Protein AF-A0A1G3BIH7-F1 (afdb_monomer)

Sequence (95 aa):
MDRVQQGVRQRLEKWLKNTPYRFNPDTSTVDTIIKGLALRKLKYGEEYCPCRVVNNEDKGKNKGIICPCIYHEEEIAQGGICFCGLFVGTNYKPE

Secondary structure (DSSP, 8-state):
-HHHHHHHHHHHHHHHTTSS-EE-S-HHHHHHHHHHHHHHHHHHSS-B-TTS---SS-GGGGGGGBSSPTTHHHHHHHHSB-TTSSEE-TT----

Solvent-accessible surface area (backbone atoms only — not comparable to full-atom values): 5343 Å² total; per-residue (Å²): 112,67,70,48,29,52,49,52,48,52,52,49,55,60,53,36,77,80,48,82,44,41,69,32,86,54,56,67,53,32,52,54,48,40,48,37,22,32,52,30,24,75,74,72,73,42,42,32,40,70,88,53,88,76,53,86,90,44,66,78,77,37,64,57,38,32,63,87,31,74,58,40,63,60,34,18,73,76,68,10,33,18,90,76,46,43,38,23,34,83,77,46,73,86,131

Mean predicted aligned error: 2.4 Å

Radius of gyration: 13.02 Å; Cα contacts (8 Å, |Δi|>4): 119; chains: 1; bounding box: 32×23×35 Å

pLDDT: mean 96.81, std 3.74, range [70.38, 98.75]

Nearest PDB structures (foldseek):
  7pwe-assembly1_B  TM=8.987E-01  e=2.524E-07  Desulfotalea psychrophila LSv54
  4tpu-assembly1_A  TM=8.787E-01  e=3.243E-06  Methanosarcina acetivorans C2A
  2pu9-assembly1_A  TM=8.118E-01  e=1.347E-04  Synechocystis sp.
  2pvg-assembly1_A  TM=8.342E-01  e=1.902E-04  Synechocystis sp.
  7c3f-assembly2_D  TM=8.319E-01  e=3.303E-04  Arabidopsis thaliana

Structure (mmCIF, N/CA/C/O backbone):
data_AF-A0A1G3BIH7-F1
#
_entry.id   AF-A0A1G3BIH7-F1
#
loop_
_atom_site.group_PDB
_atom_site.id
_atom_site.type_symbol
_atom_site.label_atom_id
_atom_site.label_alt_id
_atom_site.label_comp_id
_atom_site.label_asym_id
_atom_site.label_entity_id
_atom_site.label_seq_id
_atom_site.pdbx_PDB_ins_code
_atom_site.Cartn_x
_atom_site.Cartn_y
_atom_site.Cartn_z
_atom_site.occupancy
_atom_site.B_iso_or_equiv
_atom_site.auth_seq_id
_atom_site.auth_comp_id
_atom_site.auth_asym_id
_atom_site.auth_atom_id
_atom_site.pdbx_PDB_model_nu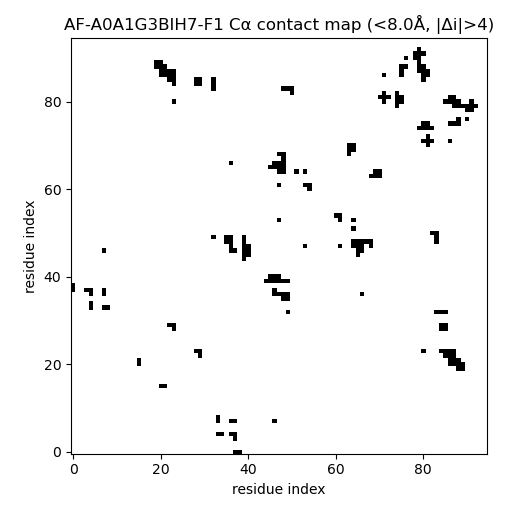m
ATOM 1 N N . MET A 1 1 ? 15.721 7.414 2.725 1.00 87.38 1 MET A N 1
ATOM 2 C CA . MET A 1 1 ? 14.640 6.414 2.854 1.00 87.38 1 MET A CA 1
ATOM 3 C C . MET A 1 1 ? 13.454 7.005 3.606 1.00 87.38 1 MET A C 1
ATOM 5 O O . MET A 1 1 ? 12.369 7.063 3.045 1.00 87.38 1 MET A O 1
ATOM 9 N N . ASP A 1 2 ? 13.669 7.527 4.811 1.00 93.00 2 ASP A N 1
ATOM 10 C CA . ASP A 1 2 ? 12.592 7.958 5.721 1.00 93.00 2 ASP A CA 1
ATOM 11 C C . ASP A 1 2 ? 11.678 9.040 5.135 1.00 93.00 2 ASP A C 1
ATOM 13 O O . ASP A 1 2 ? 10.459 8.922 5.199 1.00 93.00 2 ASP A O 1
ATOM 17 N N . ARG A 1 3 ? 12.246 10.028 4.425 1.00 96.44 3 ARG A N 1
ATOM 18 C CA . ARG A 1 3 ? 11.458 11.045 3.699 1.00 96.44 3 ARG A CA 1
ATOM 19 C C . ARG A 1 3 ? 10.498 10.444 2.667 1.00 96.44 3 ARG A C 1
ATOM 21 O O . ARG A 1 3 ? 9.410 10.968 2.463 1.00 96.44 3 ARG A O 1
ATOM 28 N N . VAL A 1 4 ? 10.889 9.348 2.012 1.00 97.94 4 VAL A N 1
ATOM 29 C CA . VAL A 1 4 ? 10.042 8.682 1.011 1.00 97.94 4 VAL A CA 1
ATOM 30 C C . VAL A 1 4 ? 8.898 7.952 1.699 1.00 97.94 4 VAL A C 1
ATOM 32 O O . VAL A 1 4 ? 7.764 8.074 1.254 1.00 97.94 4 VAL A O 1
ATOM 35 N N . GLN A 1 5 ? 9.170 7.257 2.806 1.00 98.31 5 GLN A N 1
ATOM 36 C CA . GLN A 1 5 ? 8.126 6.608 3.605 1.00 98.31 5 GLN A CA 1
ATOM 37 C C . GLN A 1 5 ? 7.118 7.627 4.140 1.00 98.31 5 GLN A C 1
ATOM 39 O O . GLN A 1 5 ? 5.914 7.430 3.995 1.00 98.31 5 GLN A O 1
ATOM 44 N N . GLN A 1 6 ? 7.601 8.751 4.678 1.00 98.31 6 GLN A N 1
ATOM 45 C CA . GLN A 1 6 ? 6.742 9.838 5.138 1.00 98.31 6 GLN A CA 1
ATOM 46 C C . GLN A 1 6 ? 5.883 10.398 3.996 1.00 98.31 6 GLN A C 1
ATOM 48 O O . GLN A 1 6 ? 4.683 10.593 4.173 1.00 98.31 6 GLN A O 1
ATOM 53 N N . GLY A 1 7 ? 6.465 10.593 2.808 1.00 98.56 7 GLY A N 1
ATOM 54 C CA . GLY A 1 7 ? 5.728 11.042 1.626 1.00 98.56 7 GLY A CA 1
ATOM 55 C C . GLY A 1 7 ? 4.649 10.052 1.168 1.00 98.56 7 GLY A C 1
ATOM 56 O O . GLY A 1 7 ? 3.533 10.468 0.861 1.00 98.56 7 GLY A O 1
ATOM 57 N N . VAL A 1 8 ? 4.950 8.747 1.167 1.00 98.56 8 VAL A N 1
ATOM 58 C CA . VAL A 1 8 ? 3.968 7.684 0.876 1.00 98.56 8 VAL A CA 1
ATOM 59 C C . VAL A 1 8 ? 2.826 7.735 1.890 1.00 98.56 8 VAL A C 1
ATOM 61 O O . VAL A 1 8 ? 1.660 7.787 1.499 1.00 98.56 8 VAL A O 1
ATOM 64 N N . ARG A 1 9 ? 3.156 7.774 3.187 1.00 98.62 9 ARG A N 1
ATOM 65 C CA . ARG A 1 9 ? 2.178 7.833 4.278 1.00 98.62 9 ARG A CA 1
ATOM 66 C C . ARG A 1 9 ? 1.248 9.037 4.130 1.00 98.62 9 ARG A C 1
ATOM 68 O O . ARG A 1 9 ? 0.039 8.852 4.075 1.00 98.62 9 ARG A O 1
ATOM 75 N N . GLN A 1 10 ? 1.794 10.241 3.964 1.00 98.50 10 GLN A N 1
ATOM 76 C CA . GLN A 1 10 ? 1.011 11.476 3.816 1.00 98.50 10 GLN A CA 1
ATOM 77 C C . GLN A 1 10 ? 0.103 11.464 2.580 1.00 98.50 10 GLN A C 1
ATOM 79 O O . GLN A 1 10 ? -1.043 11.918 2.640 1.00 98.50 10 GLN A O 1
ATOM 84 N N . ARG A 1 11 ? 0.593 10.941 1.446 1.00 98.31 11 ARG A N 1
ATOM 85 C CA . ARG A 1 11 ? -0.219 10.791 0.231 1.00 98.31 11 ARG A CA 1
ATOM 86 C C . ARG A 1 11 ? -1.415 9.880 0.494 1.00 98.31 11 ARG A C 1
ATOM 88 O O . ARG A 1 11 ? -2.536 10.233 0.129 1.00 98.31 11 ARG A O 1
ATOM 95 N N . LEU A 1 12 ? -1.174 8.734 1.127 1.00 98.56 12 LEU A N 1
ATOM 96 C CA . LEU A 1 12 ? -2.218 7.769 1.450 1.00 98.56 12 LEU A CA 1
ATOM 97 C C . LEU A 1 12 ? -3.197 8.307 2.494 1.00 98.56 12 LEU A C 1
ATOM 99 O O . LEU A 1 12 ? -4.395 8.166 2.302 1.00 98.56 12 LEU A O 1
ATOM 103 N N . GLU A 1 13 ? -2.732 9.007 3.527 1.00 98.50 13 GLU A N 1
ATOM 104 C CA . GLU A 1 13 ? -3.599 9.700 4.491 1.00 98.50 13 GLU A CA 1
ATOM 105 C C . GLU A 1 13 ? -4.514 10.714 3.800 1.00 98.50 13 GLU A C 1
ATOM 107 O O . GLU A 1 13 ? -5.704 10.790 4.099 1.00 98.50 13 GLU A O 1
ATOM 112 N N . LYS A 1 14 ? -3.982 11.486 2.843 1.00 98.50 14 LYS A N 1
ATOM 113 C CA . LYS A 1 14 ? -4.782 12.435 2.061 1.00 98.50 14 LYS A CA 1
ATOM 114 C C . LYS A 1 14 ? -5.823 11.729 1.194 1.00 98.50 14 LYS A C 1
ATOM 116 O O . LYS A 1 14 ? -6.939 12.229 1.082 1.00 98.50 14 LYS A O 1
ATOM 121 N N . TRP A 1 15 ? -5.461 10.603 0.582 1.00 98.19 15 TRP 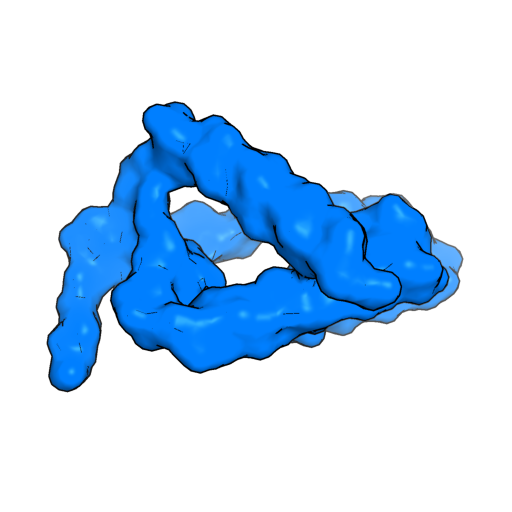A N 1
ATOM 122 C CA . TRP A 1 15 ? -6.400 9.786 -0.181 1.00 98.19 15 TRP A CA 1
ATOM 123 C C . TRP A 1 15 ? -7.504 9.232 0.730 1.00 98.19 15 TRP A C 1
ATOM 125 O O . TRP A 1 15 ? -8.677 9.457 0.446 1.00 98.19 15 TRP A O 1
ATOM 135 N N . LEU A 1 16 ? -7.139 8.652 1.881 1.00 98.38 16 LEU A N 1
ATOM 136 C CA . LEU A 1 16 ? -8.066 8.043 2.839 1.00 98.38 16 LEU A CA 1
ATOM 137 C C . LEU A 1 16 ? -9.161 9.001 3.325 1.00 98.38 16 LEU A C 1
ATOM 139 O O . LEU A 1 16 ? -10.300 8.574 3.491 1.00 98.38 16 LEU A O 1
ATOM 143 N N . LYS A 1 17 ? -8.858 10.299 3.481 1.00 98.06 17 LYS A N 1
ATOM 144 C CA . LYS A 1 17 ? -9.835 11.333 3.889 1.00 98.06 17 LYS A CA 1
ATOM 145 C C . LYS A 1 17 ? -11.092 11.401 3.015 1.00 98.06 17 LYS A C 1
ATOM 147 O O . LYS A 1 17 ? -12.102 11.914 3.480 1.00 98.06 17 LYS A O 1
ATOM 152 N N . ASN A 1 18 ? -11.027 10.928 1.770 1.00 97.25 18 ASN A N 1
ATOM 153 C CA . ASN A 1 18 ? -12.137 10.966 0.815 1.00 97.25 18 ASN A CA 1
ATOM 154 C C . ASN A 1 18 ? -12.652 9.562 0.458 1.00 97.25 18 ASN A C 1
ATOM 156 O O . ASN A 1 18 ? -13.273 9.380 -0.585 1.00 97.25 18 ASN A O 1
ATOM 160 N N . THR A 1 19 ? -12.362 8.559 1.289 1.00 97.31 19 THR A N 1
ATOM 161 C CA . THR A 1 19 ? -12.732 7.157 1.049 1.00 97.31 19 THR A CA 1
ATOM 162 C C . THR A 1 19 ? -13.401 6.561 2.287 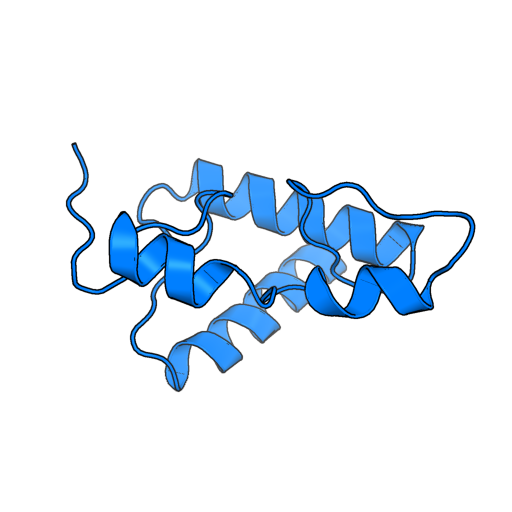1.00 97.31 19 THR A C 1
ATOM 164 O O . THR A 1 19 ? -13.177 7.060 3.390 1.00 97.31 19 THR A O 1
ATOM 167 N N . PRO A 1 20 ? -14.174 5.469 2.157 1.00 96.81 20 PRO A N 1
ATOM 168 C CA . PRO A 1 20 ? -14.711 4.742 3.309 1.00 96.81 20 PRO A CA 1
ATOM 169 C C . PRO A 1 20 ? -13.663 3.858 4.012 1.00 96.81 20 PRO A C 1
ATOM 171 O O . PRO A 1 20 ? -14.004 3.117 4.936 1.00 96.81 20 PRO A O 1
ATOM 174 N N . TYR A 1 21 ? -12.407 3.885 3.563 1.00 98.25 21 TYR A N 1
ATOM 175 C CA . TYR A 1 21 ? -11.338 3.047 4.089 1.00 98.25 21 TYR A CA 1
ATOM 176 C C . TYR A 1 21 ? -10.558 3.754 5.195 1.00 98.25 21 TYR A C 1
ATOM 178 O O . TYR A 1 21 ? -10.517 4.980 5.295 1.00 98.25 21 TYR A O 1
ATOM 186 N N . ARG A 1 22 ? -9.870 2.960 6.009 1.00 98.25 22 ARG A N 1
ATOM 187 C CA . ARG A 1 22 ? -8.884 3.429 6.990 1.00 98.25 22 ARG A CA 1
ATOM 188 C C . ARG A 1 22 ? -7.635 2.559 6.919 1.00 98.25 22 ARG A C 1
ATOM 190 O O . ARG A 1 22 ? -7.671 1.470 6.348 1.00 98.25 22 ARG A O 1
ATOM 197 N N . PHE A 1 23 ? -6.534 3.020 7.503 1.00 98.62 23 PHE A N 1
ATOM 198 C CA . PHE A 1 23 ? -5.402 2.126 7.731 1.00 98.62 23 PHE A CA 1
ATOM 199 C C . PHE A 1 23 ? -5.793 0.987 8.672 1.00 98.62 23 PHE A C 1
ATOM 201 O O . PHE A 1 23 ? -6.650 1.152 9.545 1.00 98.62 23 PHE A O 1
ATOM 208 N N . ASN A 1 24 ? -5.144 -0.159 8.495 1.00 98.25 24 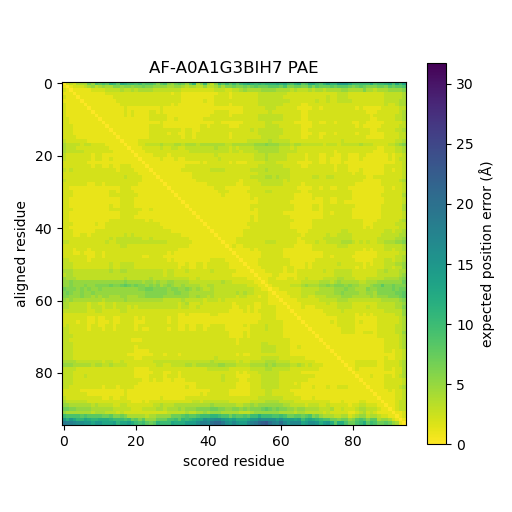ASN A N 1
ATOM 209 C CA . ASN A 1 24 ? -5.236 -1.262 9.439 1.00 98.25 24 ASN A CA 1
ATOM 210 C C . ASN A 1 24 ? -4.818 -0.793 10.850 1.00 98.25 24 ASN A C 1
ATOM 212 O O . ASN A 1 24 ? -3.821 -0.076 10.972 1.00 98.25 24 ASN A O 1
ATOM 216 N N . PRO A 1 25 ? -5.577 -1.139 11.910 1.00 97.12 25 PRO A N 1
ATOM 217 C CA . PRO A 1 25 ? -5.210 -0.801 13.285 1.00 97.12 25 PRO A CA 1
ATOM 218 C C . PRO A 1 25 ? -3.868 -1.395 13.737 1.00 97.12 25 PRO A C 1
ATOM 220 O O . PRO A 1 25 ? -3.244 -0.823 14.630 1.00 97.12 25 PRO A O 1
ATOM 223 N N . ASP A 1 26 ? -3.400 -2.492 13.131 1.00 97.62 26 ASP A N 1
ATOM 224 C CA . ASP A 1 26 ? -2.038 -2.982 13.350 1.00 97.62 26 ASP A CA 1
ATOM 225 C C . ASP A 1 26 ? -1.020 -2.065 12.653 1.00 97.62 26 ASP A C 1
ATOM 227 O O . ASP A 1 26 ? -0.743 -2.162 11.451 1.00 97.62 26 ASP A O 1
ATOM 231 N N . THR A 1 27 ? -0.437 -1.165 13.443 1.00 97.19 27 THR A N 1
ATOM 232 C CA . THR A 1 27 ? 0.539 -0.178 12.978 1.00 97.19 27 THR A CA 1
ATOM 233 C C . THR A 1 27 ? 1.817 -0.815 12.440 1.00 97.19 27 THR A C 1
ATOM 235 O O . THR A 1 27 ? 2.409 -0.262 11.513 1.00 97.19 27 THR A O 1
ATOM 238 N N . SER A 1 28 ? 2.208 -1.994 12.936 1.00 97.94 28 SER A N 1
ATOM 239 C CA . SER A 1 28 ? 3.393 -2.718 12.461 1.00 97.94 28 SER A CA 1
ATOM 240 C C . SER A 1 28 ? 3.212 -3.194 11.019 1.00 97.94 28 SER A C 1
ATOM 242 O O . SER A 1 28 ? 4.095 -3.009 10.168 1.00 97.94 28 SER A O 1
ATOM 244 N N . THR A 1 29 ? 2.027 -3.732 10.709 1.00 97.81 29 THR A N 1
ATOM 245 C CA . THR A 1 29 ? 1.644 -4.088 9.338 1.00 97.81 29 THR A CA 1
ATOM 246 C C . THR A 1 29 ? 1.647 -2.850 8.443 1.00 97.81 29 THR A C 1
ATOM 248 O O . THR A 1 29 ? 2.271 -2.855 7.378 1.00 97.81 29 THR A O 1
ATOM 251 N N . VAL A 1 30 ? 1.023 -1.754 8.886 1.00 98.50 30 VAL A N 1
ATOM 252 C CA . VAL A 1 30 ? 0.978 -0.501 8.116 1.00 98.50 30 VAL A CA 1
ATOM 253 C C . VAL A 1 30 ? 2.387 0.015 7.803 1.00 98.50 30 VAL A C 1
ATOM 255 O O . VAL A 1 30 ? 2.683 0.319 6.644 1.00 98.50 30 VAL A O 1
ATOM 258 N N . ASP A 1 31 ? 3.277 0.074 8.794 1.00 98.44 31 ASP A N 1
ATOM 259 C CA . ASP A 1 31 ? 4.654 0.549 8.620 1.00 98.44 31 ASP A CA 1
ATOM 260 C C . ASP A 1 31 ? 5.460 -0.349 7.675 1.00 98.44 31 ASP A C 1
ATOM 262 O O . ASP A 1 31 ? 6.181 0.144 6.799 1.00 98.44 31 ASP A O 1
ATOM 266 N N . THR A 1 32 ? 5.282 -1.668 7.779 1.00 98.56 32 THR A N 1
ATOM 267 C CA . THR A 1 32 ? 5.920 -2.643 6.885 1.00 98.56 32 THR A CA 1
ATOM 268 C C . THR A 1 32 ? 5.504 -2.424 5.432 1.00 98.56 32 THR A C 1
ATOM 270 O O . THR A 1 32 ? 6.359 -2.373 4.537 1.00 98.56 32 THR A O 1
ATOM 273 N N . ILE A 1 33 ? 4.207 -2.234 5.173 1.00 98.75 33 ILE A N 1
ATOM 274 C CA . ILE A 1 33 ? 3.713 -2.022 3.811 1.00 98.75 33 ILE A CA 1
ATOM 275 C C . ILE A 1 33 ? 4.123 -0.646 3.272 1.00 98.75 33 ILE A C 1
ATOM 277 O O . ILE A 1 33 ? 4.548 -0.557 2.118 1.00 98.75 33 ILE A O 1
ATOM 281 N N . ILE A 1 34 ? 4.085 0.415 4.084 1.00 98.75 34 ILE A N 1
ATOM 282 C CA . ILE A 1 34 ? 4.556 1.753 3.682 1.00 98.75 34 ILE A CA 1
ATOM 283 C C . ILE A 1 34 ? 6.043 1.722 3.317 1.00 98.75 34 ILE A C 1
ATOM 285 O O . ILE A 1 34 ? 6.441 2.281 2.289 1.00 98.75 34 ILE A O 1
ATOM 289 N N . LYS A 1 35 ? 6.869 1.014 4.096 1.00 98.69 35 LYS A N 1
ATOM 290 C CA . LYS A 1 35 ? 8.280 0.785 3.763 1.00 98.69 35 LYS A CA 1
ATOM 291 C C . LYS A 1 35 ? 8.430 0.040 2.436 1.00 98.69 35 LYS A C 1
ATOM 293 O O . LYS A 1 35 ? 9.257 0.432 1.611 1.00 98.69 35 LYS A O 1
ATOM 298 N N . GLY A 1 36 ? 7.615 -0.987 2.200 1.00 98.50 36 GLY A N 1
ATOM 299 C CA . GLY A 1 36 ? 7.570 -1.717 0.931 1.00 98.50 36 GLY A CA 1
ATOM 300 C C . GLY A 1 36 ? 7.232 -0.818 -0.263 1.00 98.50 36 GLY A C 1
ATOM 301 O O . GLY A 1 36 ? 7.944 -0.836 -1.267 1.00 98.50 36 GLY A O 1
ATOM 302 N N . LEU A 1 37 ? 6.204 0.022 -0.142 1.00 98.75 37 LEU A N 1
ATOM 303 C CA . LEU A 1 37 ? 5.811 0.997 -1.166 1.00 98.75 37 LEU A CA 1
ATOM 304 C C . LEU A 1 37 ? 6.925 2.013 -1.447 1.00 98.75 37 LEU A C 1
ATOM 306 O O . LEU A 1 37 ? 7.238 2.282 -2.606 1.00 98.75 37 LEU A O 1
ATOM 310 N N . ALA A 1 38 ? 7.574 2.532 -0.402 1.00 98.69 38 ALA A N 1
ATOM 311 C CA . ALA A 1 38 ? 8.696 3.455 -0.542 1.00 98.69 38 ALA A CA 1
ATOM 312 C C . ALA A 1 38 ? 9.892 2.812 -1.265 1.00 98.69 38 ALA A C 1
ATOM 314 O O . ALA A 1 38 ? 10.497 3.438 -2.137 1.00 98.69 38 ALA A O 1
ATOM 315 N N . LEU A 1 39 ? 10.207 1.550 -0.953 1.00 98.50 39 LEU A N 1
ATOM 316 C CA . LEU A 1 39 ? 11.236 0.778 -1.656 1.00 98.50 39 LEU A CA 1
ATOM 317 C C . LEU A 1 39 ? 10.888 0.587 -3.136 1.00 98.50 39 LEU A C 1
ATOM 319 O O . LEU A 1 39 ? 11.757 0.741 -3.995 1.00 98.50 39 LEU A O 1
ATOM 323 N N . ARG A 1 40 ? 9.622 0.290 -3.453 1.00 97.94 40 ARG A N 1
ATOM 324 C CA . ARG A 1 40 ? 9.151 0.158 -4.840 1.00 97.94 40 ARG A CA 1
ATOM 325 C C . ARG A 1 40 ? 9.240 1.484 -5.592 1.00 97.94 40 ARG A C 1
ATOM 327 O O . ARG A 1 40 ? 9.757 1.483 -6.706 1.00 97.94 40 ARG A O 1
ATOM 334 N N . LYS A 1 41 ? 8.877 2.600 -4.955 1.00 97.94 41 LYS A N 1
ATOM 335 C CA . LYS A 1 41 ? 9.021 3.949 -5.521 1.00 97.94 41 LYS A CA 1
ATOM 336 C C . 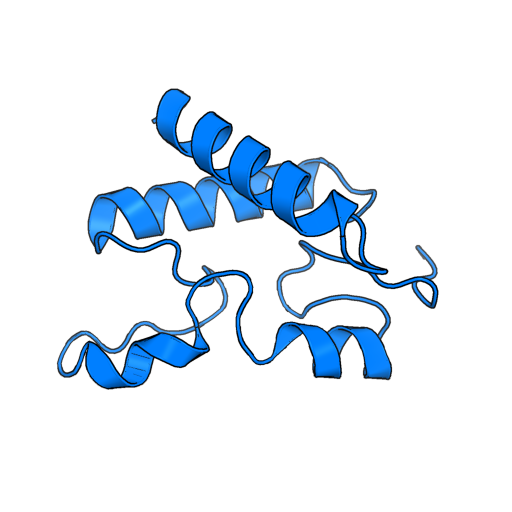LYS A 1 41 ? 10.471 4.287 -5.838 1.00 97.94 41 LYS A C 1
ATOM 338 O O . LYS A 1 41 ? 10.767 4.731 -6.939 1.00 97.94 41 LYS A O 1
ATOM 343 N N . LEU A 1 42 ? 11.382 4.026 -4.902 1.00 97.94 42 LEU A N 1
ATOM 344 C CA . LEU A 1 42 ? 12.814 4.252 -5.106 1.00 97.94 42 LEU A CA 1
ATOM 345 C C . LEU A 1 42 ? 13.394 3.373 -6.220 1.00 97.94 42 LEU A C 1
ATOM 347 O O . LEU A 1 42 ? 14.233 3.839 -6.983 1.00 97.94 42 LEU A O 1
ATOM 351 N N . LYS A 1 43 ? 12.954 2.113 -6.319 1.00 96.75 43 LYS A N 1
ATOM 352 C CA . LYS A 1 43 ? 13.486 1.156 -7.296 1.00 96.75 43 LYS A CA 1
ATOM 353 C C . LYS A 1 43 ? 12.909 1.335 -8.702 1.00 96.75 43 LYS A C 1
ATOM 355 O O . LYS A 1 43 ? 13.641 1.202 -9.675 1.00 96.75 43 LYS A O 1
ATOM 360 N N . TYR A 1 44 ? 11.605 1.572 -8.815 1.00 95.81 44 TYR A N 1
ATOM 361 C CA . TYR A 1 44 ? 10.884 1.525 -10.092 1.00 95.81 44 TYR A CA 1
ATOM 362 C C . TYR A 1 44 ? 10.268 2.866 -10.516 1.00 95.81 44 TYR A C 1
ATOM 364 O O . TYR A 1 44 ? 9.760 2.958 -11.633 1.00 95.81 44 TYR A O 1
ATOM 372 N N . GLY A 1 45 ? 10.299 3.883 -9.651 1.00 95.81 45 GLY A N 1
ATOM 373 C CA . GLY A 1 45 ? 9.694 5.201 -9.873 1.00 95.81 45 GLY A CA 1
ATOM 374 C C . GLY A 1 45 ? 8.252 5.330 -9.374 1.00 95.81 45 GLY A C 1
ATOM 375 O O . GLY A 1 45 ? 7.781 6.444 -9.187 1.00 95.81 45 GLY A O 1
ATOM 376 N N . GLU A 1 46 ? 7.579 4.212 -9.090 1.00 97.31 46 GLU A N 1
ATOM 377 C CA . GLU A 1 46 ? 6.160 4.169 -8.719 1.00 97.31 46 GLU A CA 1
ATOM 378 C C . GLU A 1 46 ? 5.918 3.363 -7.442 1.00 97.31 46 GLU A C 1
ATOM 380 O O . GLU A 1 46 ? 6.651 2.426 -7.110 1.00 97.31 46 GLU A O 1
ATOM 385 N N . GLU A 1 47 ? 4.843 3.696 -6.733 1.00 98.00 47 GLU A N 1
ATOM 386 C CA . GLU A 1 47 ? 4.423 3.037 -5.490 1.00 98.00 47 GLU A CA 1
ATOM 387 C C . GLU A 1 47 ? 3.674 1.726 -5.782 1.00 98.00 47 GLU A C 1
ATOM 389 O O . GLU A 1 47 ? 2.529 1.539 -5.370 1.00 98.00 47 GLU A O 1
ATOM 394 N N . TYR A 1 48 ? 4.303 0.811 -6.526 1.00 98.56 48 TYR A N 1
ATOM 395 C CA . TYR A 1 48 ? 3.729 -0.505 -6.813 1.00 98.56 48 TYR A CA 1
ATOM 396 C C . TYR A 1 48 ? 3.473 -1.293 -5.524 1.00 98.56 48 TYR A C 1
ATOM 398 O O . TYR A 1 48 ? 4.326 -1.339 -4.636 1.00 98.56 48 TYR A O 1
ATOM 406 N N . CYS A 1 49 ? 2.317 -1.950 -5.443 1.00 98.38 49 CYS A N 1
ATOM 407 C CA . CYS A 1 49 ? 1.907 -2.778 -4.319 1.00 98.38 49 CYS A CA 1
ATOM 408 C C . CYS A 1 49 ? 2.991 -3.828 -4.019 1.00 98.38 49 CYS A C 1
ATOM 410 O O . CYS A 1 49 ? 3.325 -4.629 -4.899 1.00 98.38 49 CYS A O 1
ATOM 412 N N . PRO A 1 50 ? 3.553 -3.860 -2.796 1.00 97.69 50 PRO A N 1
ATOM 413 C CA . PRO A 1 50 ? 4.657 -4.758 -2.474 1.00 97.69 50 PRO A CA 1
ATOM 414 C C . PRO A 1 50 ? 4.251 -6.239 -2.499 1.00 97.69 50 PRO A C 1
ATOM 416 O O . PRO A 1 50 ? 5.122 -7.086 -2.682 1.00 97.69 50 PRO A O 1
ATOM 419 N N . CYS A 1 51 ? 2.951 -6.531 -2.387 1.00 97.62 51 CYS A N 1
ATOM 420 C CA . CYS A 1 51 ? 2.358 -7.871 -2.415 1.00 97.62 51 CYS A CA 1
ATOM 421 C C . CYS A 1 51 ? 1.940 -8.335 -3.825 1.00 97.62 51 CYS A C 1
ATOM 423 O O . CYS A 1 51 ? 1.260 -9.352 -3.968 1.00 97.62 51 CYS A O 1
ATOM 425 N N . ARG A 1 52 ? 2.297 -7.584 -4.875 1.00 97.25 52 ARG A N 1
ATOM 426 C CA . ARG A 1 52 ? 2.045 -7.941 -6.278 1.00 97.25 52 ARG A CA 1
ATOM 427 C C . ARG A 1 52 ? 3.360 -7.988 -7.057 1.00 97.25 52 ARG A C 1
ATOM 429 O O . ARG A 1 52 ? 4.327 -7.289 -6.742 1.00 97.25 52 ARG A O 1
ATOM 436 N N . VAL A 1 53 ? 3.407 -8.844 -8.074 1.00 96.56 53 VAL A N 1
ATOM 437 C CA . VAL A 1 53 ? 4.591 -9.009 -8.924 1.00 96.56 53 VAL A CA 1
ATOM 438 C C . VAL A 1 53 ? 4.657 -7.857 -9.922 1.00 96.56 53 VAL A C 1
ATOM 440 O O . VAL A 1 53 ? 3.694 -7.589 -10.630 1.00 96.56 53 VAL A O 1
ATOM 443 N N . VAL A 1 54 ? 5.806 -7.183 -9.977 1.00 97.00 54 VAL A N 1
ATOM 444 C CA . VAL A 1 54 ? 6.084 -6.144 -10.976 1.00 97.00 54 VAL A CA 1
ATOM 445 C C . VAL A 1 54 ? 6.588 -6.826 -12.242 1.00 97.00 54 VAL A C 1
ATOM 447 O O . VAL A 1 54 ? 7.581 -7.551 -12.194 1.00 97.00 54 VAL A O 1
ATOM 450 N N . ASN A 1 55 ? 5.925 -6.580 -13.368 1.00 95.94 55 ASN A N 1
ATOM 451 C CA . ASN A 1 55 ? 6.403 -6.978 -14.683 1.00 95.94 55 ASN A CA 1
ATOM 452 C C . ASN A 1 55 ? 7.565 -6.058 -15.096 1.00 95.94 55 ASN A C 1
ATOM 454 O O . ASN A 1 55 ? 7.380 -4.851 -15.259 1.00 95.94 55 ASN A O 1
ATOM 458 N N . ASN A 1 56 ? 8.769 -6.617 -15.224 1.00 93.50 56 ASN A N 1
ATOM 459 C CA . ASN A 1 56 ? 9.964 -5.843 -15.573 1.00 93.50 56 ASN A CA 1
ATOM 460 C C . ASN A 1 56 ? 10.123 -5.618 -17.085 1.00 93.50 56 ASN A C 1
ATOM 462 O O . ASN A 1 56 ? 10.861 -4.718 -17.477 1.00 93.50 56 ASN A O 1
ATOM 466 N N . GLU A 1 57 ? 9.444 -6.407 -17.917 1.00 95.25 57 GLU A N 1
ATOM 467 C CA . GLU A 1 57 ? 9.532 -6.346 -19.381 1.00 95.25 57 GLU A CA 1
ATOM 468 C C . GLU A 1 57 ? 8.544 -5.325 -19.961 1.00 95.25 57 GLU A C 1
ATOM 470 O O . GLU A 1 57 ? 8.858 -4.617 -20.913 1.00 95.25 57 GLU A O 1
ATOM 475 N N . ASP A 1 58 ? 7.365 -5.201 -19.348 1.00 92.31 58 ASP A N 1
ATOM 476 C CA . ASP A 1 58 ? 6.292 -4.311 -19.783 1.00 92.31 58 ASP A CA 1
ATOM 477 C C . ASP A 1 58 ? 5.724 -3.517 -18.599 1.00 92.31 58 ASP A C 1
ATOM 479 O O . ASP A 1 58 ? 4.868 -3.982 -17.837 1.00 92.31 58 ASP A O 1
ATOM 483 N N . LYS A 1 59 ? 6.179 -2.264 -18.468 1.00 90.19 59 LYS A N 1
ATOM 484 C CA . LYS A 1 59 ? 5.695 -1.338 -17.432 1.00 90.19 59 LYS A CA 1
ATOM 485 C C . LYS A 1 59 ? 4.206 -1.012 -17.575 1.00 90.19 59 LYS A C 1
ATOM 487 O O . LYS A 1 59 ? 3.565 -0.702 -16.571 1.00 90.19 59 LYS A O 1
ATOM 492 N N . GLY A 1 60 ? 3.642 -1.094 -18.783 1.00 92.75 60 GLY A N 1
ATOM 493 C CA . GLY A 1 60 ? 2.228 -0.823 -19.041 1.00 92.75 60 GLY A CA 1
ATOM 494 C C . GLY A 1 60 ? 1.304 -1.776 -18.284 1.00 92.75 60 GLY A C 1
ATOM 495 O O . GLY A 1 60 ? 0.260 -1.350 -17.788 1.00 92.75 60 GLY A O 1
ATOM 496 N N . LYS A 1 61 ? 1.738 -3.028 -18.093 1.00 94.81 61 LYS A N 1
ATOM 497 C CA . LYS A 1 61 ? 1.006 -4.051 -17.327 1.00 94.81 61 LYS A CA 1
ATOM 498 C C . LYS A 1 61 ? 0.982 -3.799 -15.818 1.00 94.81 61 LYS A C 1
ATOM 500 O O . LYS A 1 61 ? 0.157 -4.381 -15.122 1.00 94.81 61 LYS A O 1
ATOM 505 N N . ASN A 1 62 ? 1.825 -2.903 -15.300 1.00 97.12 62 ASN A N 1
ATOM 506 C CA . ASN A 1 62 ? 1.900 -2.628 -13.863 1.00 97.12 62 ASN A CA 1
ATOM 507 C C . ASN A 1 62 ? 0.935 -1.536 -13.384 1.00 97.12 62 ASN A C 1
ATOM 509 O O . ASN A 1 62 ? 0.835 -1.305 -12.180 1.00 97.12 62 ASN A O 1
ATOM 513 N N . LYS A 1 63 ? 0.207 -0.862 -14.285 1.00 96.94 63 LYS A N 1
ATOM 514 C CA . LYS A 1 63 ? -0.697 0.243 -13.914 1.00 96.94 63 LYS A CA 1
ATOM 515 C C . LYS A 1 63 ? -1.709 -0.163 -12.840 1.0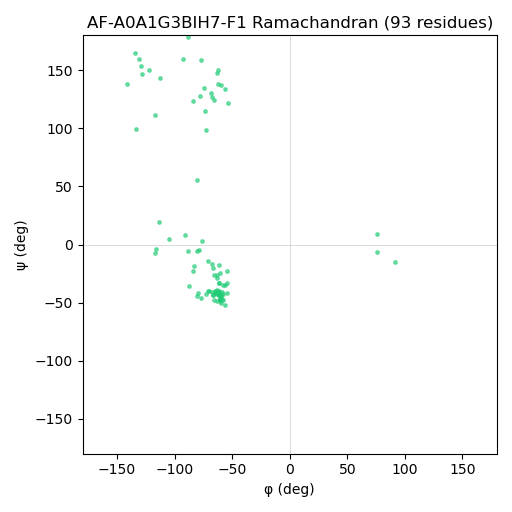0 96.94 63 LYS A C 1
ATOM 517 O O . LYS A 1 63 ? -1.913 0.577 -11.886 1.00 96.94 63 LYS A O 1
ATOM 522 N N . GLY A 1 64 ? -2.271 -1.369 -12.952 1.00 97.56 64 GLY A N 1
ATOM 523 C CA . GLY A 1 64 ? -3.259 -1.881 -12.000 1.00 97.56 64 GLY A CA 1
ATOM 524 C C . GLY A 1 64 ? -2.713 -2.158 -10.596 1.00 97.56 64 GLY A C 1
ATOM 525 O O . GLY A 1 64 ? -3.493 -2.283 -9.657 1.00 97.56 64 GLY A O 1
ATOM 526 N N . ILE A 1 65 ? -1.389 -2.244 -10.424 1.00 98.25 65 ILE A N 1
ATOM 527 C CA . ILE A 1 65 ? -0.757 -2.537 -9.131 1.00 98.25 65 ILE A CA 1
ATOM 528 C C . ILE A 1 65 ? -0.121 -1.307 -8.475 1.00 98.25 65 ILE A C 1
ATOM 530 O O . ILE A 1 65 ? 0.502 -1.461 -7.431 1.00 98.25 65 ILE A O 1
ATOM 534 N N . ILE A 1 66 ? -0.255 -0.098 -9.029 1.00 98.44 66 ILE A N 1
ATOM 535 C CA . ILE A 1 66 ? 0.158 1.141 -8.342 1.00 98.44 66 ILE A CA 1
ATOM 536 C C . ILE A 1 66 ? -0.780 1.370 -7.156 1.00 98.44 66 ILE A C 1
ATOM 538 O O . ILE A 1 66 ? -1.986 1.284 -7.316 1.00 98.44 66 ILE A O 1
ATOM 542 N N . CYS A 1 67 ? -0.250 1.635 -5.963 1.00 98.38 67 CYS A N 1
ATOM 543 C CA . CYS A 1 67 ? -1.054 1.809 -4.756 1.00 98.38 67 CYS A CA 1
ATOM 544 C C . CYS A 1 67 ? -1.783 3.170 -4.733 1.00 98.38 67 CYS A C 1
ATOM 546 O O . CYS A 1 67 ? -1.127 4.200 -4.930 1.00 98.38 67 CYS A O 1
ATOM 548 N N . PRO A 1 68 ? -3.078 3.240 -4.375 1.00 98.31 68 PRO A N 1
ATOM 549 C CA . PRO A 1 68 ? -4.012 2.129 -4.138 1.00 98.31 68 PRO A CA 1
ATOM 550 C C . PRO A 1 68 ? -4.308 1.340 -5.424 1.00 98.31 68 PRO A C 1
ATOM 552 O O . PRO A 1 68 ? -4.693 1.929 -6.429 1.00 98.31 68 PRO A O 1
ATOM 555 N N . CYS A 1 69 ? -4.085 0.019 -5.404 1.00 98.44 69 CYS A N 1
ATOM 556 C CA . CYS A 1 69 ? -4.209 -0.833 -6.594 1.00 98.44 69 CYS A CA 1
ATOM 557 C C . CYS A 1 69 ? -5.672 -1.117 -6.926 1.00 98.44 69 CYS A C 1
ATOM 559 O O . CYS A 1 69 ? -6.508 -1.094 -6.038 1.00 98.44 69 CYS A O 1
ATOM 561 N N . ILE A 1 70 ? -5.996 -1.483 -8.164 1.00 98.06 70 ILE A N 1
ATOM 562 C CA . ILE A 1 70 ? -7.398 -1.698 -8.579 1.00 98.06 70 ILE A CA 1
ATOM 563 C C . ILE A 1 70 ? -8.118 -2.820 -7.806 1.00 98.06 70 ILE A C 1
ATOM 565 O O . ILE A 1 70 ? -9.338 -2.876 -7.804 1.00 98.06 70 ILE A O 1
ATOM 569 N N . TYR A 1 71 ? -7.367 -3.703 -7.144 1.00 98.19 71 TYR A N 1
ATOM 570 C CA . TYR A 1 71 ? -7.894 -4.877 -6.441 1.00 98.19 71 TYR A CA 1
ATOM 571 C C . TYR A 1 71 ? -8.390 -4.577 -5.020 1.00 98.19 71 TYR A C 1
ATOM 573 O O . TYR A 1 71 ? -9.200 -5.331 -4.490 1.00 98.19 71 TYR A O 1
ATOM 581 N N . HIS A 1 72 ? -7.914 -3.493 -4.392 1.00 98.25 72 HIS A N 1
ATOM 582 C CA . HIS A 1 72 ? -8.166 -3.256 -2.966 1.00 98.25 72 HIS A CA 1
ATOM 583 C C . HIS A 1 72 ? -9.658 -3.105 -2.642 1.00 98.25 72 HIS A C 1
ATOM 585 O O . HIS A 1 72 ? -10.084 -3.504 -1.563 1.00 98.25 72 HIS A O 1
ATOM 591 N N . GLU A 1 73 ? -10.447 -2.536 -3.559 1.00 97.94 73 GLU A N 1
ATOM 592 C CA . GLU A 1 73 ? -11.875 -2.295 -3.340 1.00 97.94 73 GLU A CA 1
ATOM 593 C C . GLU A 1 73 ? -12.641 -3.611 -3.207 1.00 97.94 73 GLU A C 1
ATOM 595 O O . GLU A 1 73 ? -13.395 -3.787 -2.251 1.00 97.94 73 GLU A O 1
ATOM 600 N N . GLU A 1 74 ? -12.403 -4.551 -4.126 1.00 98.06 74 GLU A N 1
ATOM 601 C CA . GLU A 1 74 ? -13.032 -5.873 -4.116 1.00 98.06 74 GLU A CA 1
ATOM 602 C C . GLU A 1 74 ? -12.568 -6.702 -2.912 1.00 98.06 74 GLU A C 1
ATOM 604 O O . GLU A 1 74 ? -13.391 -7.290 -2.211 1.00 98.06 74 GLU A O 1
ATOM 609 N N . GLU A 1 75 ? -11.266 -6.687 -2.615 1.00 98.06 75 GLU A N 1
ATOM 610 C CA . GLU A 1 75 ? -10.686 -7.389 -1.462 1.00 98.06 75 GLU A CA 1
ATOM 611 C C . GLU A 1 75 ? -11.298 -6.898 -0.140 1.00 98.06 75 GLU A C 1
ATOM 613 O O . GLU A 1 75 ? -11.702 -7.697 0.706 1.00 98.06 75 GLU A O 1
ATOM 618 N N . ILE A 1 76 ? -11.448 -5.579 0.021 1.00 98.38 76 ILE A N 1
ATOM 619 C CA . ILE A 1 76 ? -12.087 -4.989 1.200 1.00 98.38 76 ILE A CA 1
ATOM 620 C C . ILE A 1 76 ? -13.594 -5.274 1.220 1.00 98.38 76 ILE A C 1
ATOM 622 O O . ILE A 1 76 ? -14.146 -5.558 2.283 1.00 98.38 76 ILE A O 1
ATOM 626 N N . ALA A 1 77 ? -14.282 -5.223 0.080 1.00 97.38 77 ALA A N 1
ATOM 627 C CA . ALA A 1 77 ? -15.710 -5.530 0.023 1.00 97.38 77 ALA A CA 1
ATOM 628 C C . ALA A 1 77 ? -15.996 -6.977 0.460 1.00 97.38 77 ALA A C 1
ATOM 630 O O . ALA A 1 77 ? -16.941 -7.213 1.213 1.00 97.38 77 ALA A O 1
ATOM 631 N N . GLN A 1 78 ? -15.156 -7.927 0.040 1.00 96.50 78 GLN A N 1
ATOM 632 C CA . GLN A 1 78 ? -15.318 -9.351 0.340 1.00 96.50 78 GLN A CA 1
ATOM 633 C C . GLN A 1 78 ? -14.814 -9.731 1.739 1.00 96.50 78 GLN A C 1
ATOM 635 O O . GLN A 1 78 ? -15.489 -10.470 2.451 1.00 96.50 78 GLN A O 1
ATOM 640 N N . GLY A 1 79 ? -13.636 -9.240 2.136 1.00 95.19 79 GLY A N 1
ATOM 641 C CA . GLY A 1 79 ? -12.935 -9.684 3.349 1.00 95.19 79 GLY A CA 1
ATOM 642 C C . GLY A 1 79 ? -12.765 -8.617 4.429 1.00 95.19 79 GLY A C 1
ATOM 643 O O . GLY A 1 79 ? -12.215 -8.890 5.490 1.00 95.19 79 GLY A O 1
ATOM 644 N N . GLY A 1 80 ? -13.186 -7.381 4.173 1.00 97.56 80 GLY A N 1
ATOM 645 C CA . GLY A 1 80 ? -12.993 -6.241 5.072 1.00 97.56 80 GLY A CA 1
ATOM 646 C C . GLY A 1 80 ? -11.578 -5.674 5.097 1.00 97.56 80 GLY A C 1
ATOM 647 O O . GLY A 1 80 ? -11.357 -4.622 5.690 1.00 97.56 80 GLY A O 1
ATOM 648 N N . ILE A 1 81 ? -10.621 -6.309 4.428 1.00 98.19 81 ILE A N 1
ATOM 649 C CA . ILE A 1 81 ? -9.211 -5.932 4.437 1.00 98.19 81 ILE A CA 1
ATOM 650 C C . ILE A 1 81 ? -8.610 -6.120 3.044 1.00 98.19 81 ILE A C 1
ATOM 652 O O . ILE A 1 81 ? -8.889 -7.096 2.354 1.00 98.19 81 ILE A O 1
ATOM 656 N N . CYS A 1 82 ? -7.785 -5.166 2.621 1.00 98.12 82 CYS A N 1
ATOM 657 C CA . CYS A 1 82 ? -6.983 -5.288 1.406 1.00 98.12 82 CYS A CA 1
ATOM 658 C C . CYS A 1 82 ? -5.996 -6.450 1.564 1.00 98.12 82 CYS A C 1
ATOM 660 O O . CYS A 1 82 ? -5.473 -6.662 2.657 1.00 98.12 82 CYS A O 1
ATOM 662 N N . PHE A 1 83 ? -5.661 -7.153 0.483 1.00 98.00 83 PHE A N 1
ATOM 663 C CA . PHE A 1 83 ? -4.802 -8.340 0.524 1.00 98.00 83 PHE A CA 1
ATOM 664 C C . PHE A 1 83 ? -3.447 -8.095 1.203 1.00 98.00 83 PHE A C 1
ATOM 666 O O . PHE A 1 83 ? -2.901 -8.983 1.850 1.00 98.00 83 PHE A O 1
ATOM 673 N N . CYS A 1 84 ? -2.885 -6.890 1.073 1.00 98.12 84 CYS A N 1
ATOM 674 C CA . CYS A 1 84 ? -1.618 -6.545 1.723 1.00 98.12 84 CYS A CA 1
ATOM 675 C C . CYS A 1 84 ? -1.753 -6.156 3.203 1.00 98.12 84 CYS A C 1
ATOM 677 O O . CYS A 1 84 ? -0.746 -5.889 3.850 1.00 98.12 84 CYS A O 1
ATOM 679 N N . GLY A 1 85 ? -2.975 -6.053 3.721 1.00 97.81 85 GLY A N 1
ATOM 680 C CA . GLY A 1 85 ? -3.255 -5.644 5.090 1.00 97.81 85 GLY A CA 1
ATOM 681 C C . GLY A 1 85 ? -3.106 -4.148 5.357 1.00 97.81 85 GLY A C 1
ATOM 682 O O . GLY A 1 85 ? -3.144 -3.753 6.513 1.00 97.81 85 GLY A O 1
ATOM 683 N N . LEU A 1 86 ? -2.927 -3.297 4.338 1.00 98.69 86 LEU A N 1
ATOM 684 C CA . LEU A 1 86 ? -2.729 -1.854 4.538 1.00 98.69 86 LEU A CA 1
ATOM 685 C C . LEU A 1 86 ? -4.027 -1.106 4.852 1.00 98.69 86 LEU A C 1
ATOM 687 O O . LEU A 1 86 ? -4.053 -0.259 5.744 1.00 98.69 86 LEU A O 1
ATOM 691 N N . PHE A 1 87 ? -5.080 -1.392 4.088 1.00 98.62 87 PHE A N 1
ATOM 692 C CA . PHE A 1 87 ? -6.375 -0.726 4.190 1.00 98.62 87 PHE A CA 1
ATOM 693 C C . PHE A 1 87 ? -7.432 -1.694 4.691 1.00 98.62 87 PHE A C 1
ATOM 695 O O . PHE A 1 87 ? -7.445 -2.859 4.293 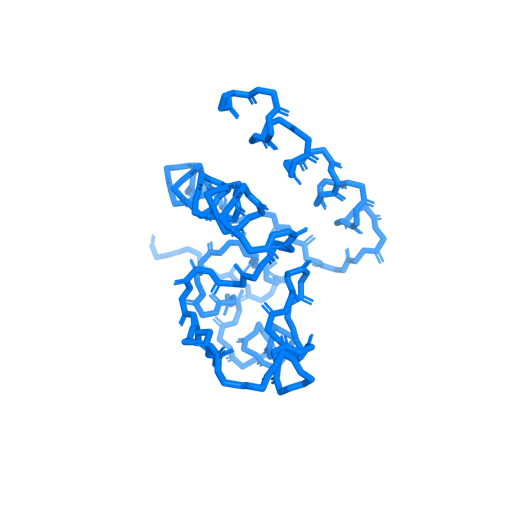1.00 98.62 87 PHE A O 1
ATOM 702 N N . VAL A 1 88 ? -8.342 -1.183 5.509 1.00 98.56 88 VAL A N 1
ATOM 703 C CA . VAL A 1 88 ? -9.505 -1.913 6.004 1.00 98.56 88 VAL A CA 1
ATOM 704 C C . VAL A 1 88 ? -10.780 -1.112 5.753 1.00 98.56 88 VAL A C 1
ATOM 706 O O . VAL A 1 88 ? -10.771 0.124 5.770 1.00 98.56 88 VAL A O 1
ATOM 709 N N . GLY A 1 89 ? -11.871 -1.827 5.500 1.00 98.00 89 GLY A N 1
ATOM 710 C CA . GLY A 1 89 ? -13.208 -1.274 5.311 1.00 98.00 89 GLY A CA 1
ATOM 711 C C . GLY A 1 89 ? -13.978 -1.127 6.617 1.00 98.00 89 GLY A C 1
ATOM 712 O O . GLY A 1 89 ? -13.525 -1.501 7.701 1.00 98.00 89 GLY A O 1
ATOM 713 N N . THR A 1 90 ? -15.193 -0.598 6.515 1.00 95.12 90 THR A N 1
ATOM 714 C CA . THR A 1 90 ? -16.124 -0.475 7.648 1.00 95.12 90 THR A CA 1
ATOM 715 C C . THR A 1 90 ? -16.582 -1.833 8.187 1.00 95.12 90 THR A C 1
ATOM 717 O O . THR A 1 90 ? -16.885 -1.947 9.370 1.00 95.12 90 THR A O 1
ATOM 720 N N . ASN A 1 91 ? -16.577 -2.861 7.339 1.00 93.12 91 ASN A N 1
ATOM 721 C CA . ASN A 1 91 ? -16.876 -4.261 7.642 1.00 93.12 91 ASN A CA 1
ATOM 722 C C . ASN A 1 91 ? -15.716 -5.021 8.315 1.00 93.12 91 ASN A C 1
ATOM 724 O O . ASN A 1 91 ? -15.907 -6.174 8.697 1.00 93.12 91 ASN A O 1
ATOM 728 N N . TYR A 1 92 ? -14.537 -4.410 8.476 1.00 96.56 92 TYR A N 1
ATOM 729 C CA . TYR A 1 92 ? -13.398 -5.056 9.126 1.00 96.56 92 TYR A CA 1
ATOM 730 C C . TYR A 1 92 ? -13.637 -5.294 10.614 1.00 96.56 92 TYR A C 1
ATOM 732 O O . TYR A 1 92 ? -13.909 -4.351 11.368 1.00 96.56 92 TYR A O 1
ATOM 740 N N . LYS A 1 93 ? -13.446 -6.544 11.034 1.00 90.94 93 LYS A N 1
ATOM 741 C CA . LYS A 1 93 ? -13.456 -6.969 12.431 1.00 90.94 93 LYS A CA 1
ATOM 742 C C . LYS A 1 93 ? -12.065 -7.510 12.765 1.00 90.94 93 LYS 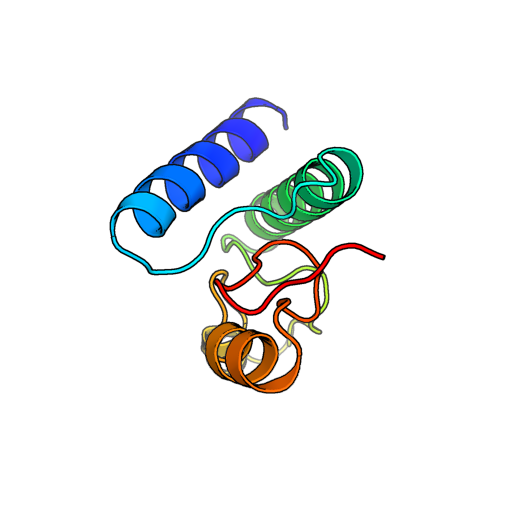A C 1
ATOM 744 O O . LYS A 1 93 ? -11.700 -8.528 12.184 1.00 90.94 93 LYS A O 1
ATOM 749 N N . PRO A 1 94 ? -11.278 -6.829 13.615 1.00 81.44 94 PRO A N 1
ATOM 750 C CA . PRO A 1 94 ? -10.050 -7.418 14.130 1.00 81.44 94 PRO A CA 1
ATOM 751 C C . PRO A 1 94 ? -10.407 -8.666 14.946 1.00 81.44 94 PRO A C 1
ATOM 753 O O . PRO A 1 94 ? -11.419 -8.658 15.654 1.00 81.44 94 PRO A O 1
ATOM 756 N N . GLU A 1 95 ? -9.614 -9.722 14.778 1.00 70.38 95 GLU A N 1
ATOM 757 C C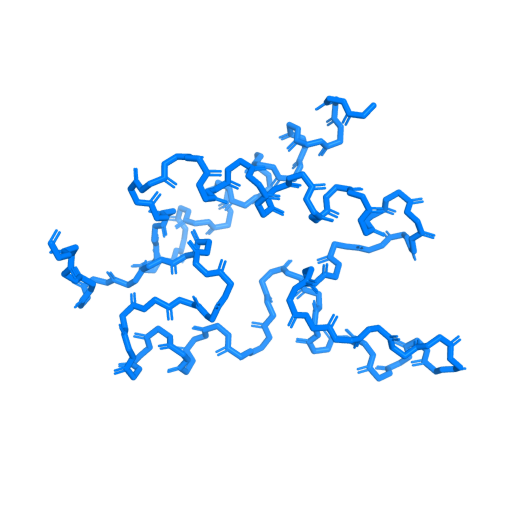A . GLU A 1 95 ? -9.700 -10.947 15.583 1.00 70.38 95 GLU A CA 1
ATOM 758 C C . GLU A 1 95 ? -9.305 -10.695 17.044 1.00 70.38 95 GLU A C 1
ATOM 760 O O . GLU A 1 95 ? -8.414 -9.843 17.282 1.00 70.38 95 GLU A O 1
#

Foldseek 3Di:
DVVLLVVLVVVVVVVVVPDQKDFQPPVVLQSVQSVQQSVCCVPPVASFGSPDDQDPVDNVVRQQRGPVHVCQVVCCVVAQAGPSRTMGHPPDDDD